Protein AF-A0A9N9JEE9-F1 (afdb_monomer_lite)

Organism: NCBI:txid1348616

Foldseek 3Di:
DVVVVVVVVVVVVVVVVVVVVDDDDPPQPDPVNVVVVVVVVVVVVVVVVVVVVVVVVVVVVVVVVVVVVVVVVCCVPPVVVVCCVVVVPDPDDDDDCWDDDPVDIGRDRVVVVVVVVVVVVVVVVVPDDPPVPPPD

Sequence (136 aa):
TSLHKGIKVLNKVILLLTKLDAPWNEVDMQTSNMQSTILKVKAARKTIQKARKLENLAAKRDQINKHIERRYTNFKKNMKSIVNSITKRVKTRVSFDNIITPTEVITDKDKIKRETRDYFKRWTQRNLMNYERWNE

Secondary structure (DSSP, 8-state):
-HHHHHHHHHHHHHHHHHTTT----TTTTSGGGHHHHHHHHHHHHHHHHHHHHHHHHHHHHHHHHHHHHHHHHHHHH-HHHHHHHHTT--------S-EE-SS-EE--HHHHHHHHHHHHHHHHHTS---GGGG--

Radius of gyration: 37.45 Å; chains: 1; bounding box: 57×56×99 Å

Structure (mmCIF, N/CA/C/O backbone):
data_AF-A0A9N9JEE9-F1
#
_entry.id   AF-A0A9N9JEE9-F1
#
loop_
_atom_site.group_PDB
_atom_site.id
_atom_site.type_symbol
_atom_site.label_atom_id
_atom_site.label_alt_id
_atom_site.label_comp_id
_atom_site.label_asym_id
_atom_site.label_entity_id
_atom_site.label_seq_id
_atom_site.pdbx_PDB_ins_code
_atom_site.Cartn_x
_atom_site.Cartn_y
_atom_site.Cartn_z
_atom_site.occupancy
_atom_site.B_iso_or_equiv
_atom_site.auth_seq_id
_atom_site.auth_comp_id
_atom_site.auth_asym_id
_atom_site.auth_atom_id
_atom_site.pdbx_PDB_model_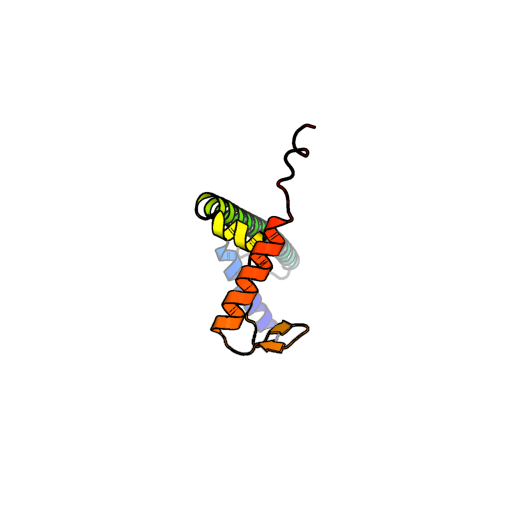num
ATOM 1 N N . THR A 1 1 ? 26.841 -27.773 -36.732 1.00 52.19 1 THR A N 1
ATOM 2 C CA . THR A 1 1 ? 25.572 -27.748 -35.954 1.00 52.19 1 THR A CA 1
ATOM 3 C C . THR A 1 1 ? 25.347 -26.474 -35.134 1.00 52.19 1 THR A C 1
ATOM 5 O O . THR A 1 1 ? 24.192 -26.093 -34.978 1.00 52.19 1 THR A O 1
ATOM 8 N N . SER A 1 2 ? 26.382 -25.770 -34.649 1.00 53.22 2 SER A N 1
ATOM 9 C CA . SER A 1 2 ? 26.217 -24.513 -33.878 1.00 53.22 2 SER A CA 1
ATOM 10 C C . SER A 1 2 ? 25.849 -23.285 -34.740 1.00 53.22 2 SER A C 1
ATOM 12 O O . SER A 1 2 ? 24.960 -22.509 -34.394 1.00 53.22 2 SER A O 1
ATOM 14 N N . LEU A 1 3 ? 26.443 -23.171 -35.933 1.00 46.44 3 LEU A N 1
ATOM 15 C CA . LEU A 1 3 ? 26.264 -22.030 -36.847 1.00 46.44 3 LEU A CA 1
ATOM 16 C C . LEU A 1 3 ? 24.825 -21.912 -37.387 1.00 46.44 3 LEU A C 1
ATOM 18 O O . LEU A 1 3 ? 24.238 -20.835 -37.399 1.00 46.44 3 LEU A O 1
ATOM 22 N N . HIS A 1 4 ? 24.209 -23.050 -37.718 1.00 50.88 4 HIS A N 1
ATOM 23 C CA . HIS A 1 4 ? 22.822 -23.120 -38.186 1.00 50.88 4 HIS A CA 1
ATOM 24 C C . HIS A 1 4 ? 21.812 -22.708 -37.099 1.00 50.88 4 HIS A C 1
ATOM 26 O O . HIS A 1 4 ? 20.806 -22.063 -37.389 1.00 50.88 4 HIS A O 1
ATOM 32 N N . LYS A 1 5 ? 22.099 -23.015 -35.824 1.00 58.19 5 LYS A N 1
ATOM 33 C CA . LYS A 1 5 ? 21.292 -22.537 -34.689 1.00 58.19 5 LYS A CA 1
ATOM 34 C C . LYS A 1 5 ? 21.436 -21.023 -34.509 1.00 58.19 5 LYS A C 1
ATOM 36 O O . LYS A 1 5 ? 20.430 -20.352 -34.302 1.00 58.19 5 LYS A O 1
ATOM 41 N N . GLY A 1 6 ? 22.652 -20.489 -34.657 1.00 54.34 6 GLY A N 1
ATOM 42 C CA . GLY A 1 6 ? 22.921 -19.047 -34.611 1.00 54.34 6 GLY A CA 1
ATOM 43 C C . GLY A 1 6 ? 22.161 -18.264 -35.685 1.00 54.34 6 GLY A C 1
ATOM 44 O O . GLY A 1 6 ? 21.485 -17.289 -35.365 1.00 54.34 6 GLY A O 1
ATOM 45 N N . ILE A 1 7 ? 22.179 -18.752 -36.929 1.00 62.59 7 ILE A N 1
ATOM 46 C CA . ILE A 1 7 ? 21.432 -18.165 -38.055 1.00 62.59 7 ILE A CA 1
ATOM 47 C C . ILE A 1 7 ? 19.923 -18.175 -37.777 1.00 62.59 7 ILE A C 1
ATOM 49 O O . ILE A 1 7 ? 19.240 -17.176 -37.988 1.00 62.59 7 ILE A O 1
ATOM 53 N N . LYS A 1 8 ? 19.388 -19.268 -37.221 1.00 63.56 8 LYS A N 1
ATOM 54 C CA . LYS A 1 8 ? 17.954 -19.384 -36.911 1.00 63.56 8 LYS A CA 1
ATOM 55 C C . LYS A 1 8 ? 17.506 -18.404 -35.820 1.00 63.56 8 LYS A C 1
ATOM 57 O O . LYS A 1 8 ? 16.410 -17.851 -35.899 1.00 63.56 8 LYS A O 1
ATOM 62 N N . VAL A 1 9 ? 18.352 -18.169 -34.814 1.00 68.62 9 VAL A N 1
ATOM 63 C CA . VAL A 1 9 ? 18.099 -17.181 -33.753 1.00 68.62 9 VAL A CA 1
ATOM 64 C C . VAL A 1 9 ? 18.182 -15.758 -34.306 1.00 68.62 9 VAL A C 1
ATOM 66 O O . VAL A 1 9 ? 17.293 -14.959 -34.022 1.00 68.62 9 VAL A O 1
ATOM 69 N N . LEU A 1 10 ? 19.180 -15.460 -35.143 1.00 62.03 10 LEU A N 1
ATOM 70 C CA . LEU A 1 10 ? 19.309 -14.169 -35.827 1.00 62.03 10 LEU A CA 1
ATOM 71 C C . LEU A 1 10 ? 18.096 -13.870 -36.709 1.00 62.03 10 LEU A C 1
ATOM 73 O O . LEU A 1 10 ? 17.505 -12.804 -36.571 1.00 62.03 10 LEU A O 1
ATOM 77 N N . ASN A 1 11 ? 17.641 -14.835 -37.509 1.00 62.00 11 ASN A N 1
ATOM 78 C CA . ASN A 1 11 ? 16.452 -14.677 -38.348 1.00 62.00 11 ASN A CA 1
ATOM 79 C C . ASN A 1 11 ? 15.189 -14.428 -37.514 1.00 62.00 11 ASN A C 1
ATOM 81 O O . ASN A 1 11 ? 14.350 -13.615 -37.888 1.00 62.00 11 ASN A O 1
ATOM 85 N N . LYS A 1 12 ? 15.067 -15.064 -36.341 1.00 68.69 12 LYS A N 1
ATOM 86 C CA . LYS A 1 12 ? 13.942 -14.827 -35.425 1.00 68.69 12 LYS A CA 1
ATOM 87 C C . LYS A 1 12 ? 13.993 -13.432 -34.797 1.00 68.69 12 LYS A C 1
ATOM 89 O O . LYS A 1 12 ? 12.953 -12.805 -34.629 1.00 68.69 12 LYS A O 1
ATOM 94 N N . VAL A 1 13 ? 15.187 -12.936 -34.471 1.00 67.62 13 VAL A N 1
ATOM 95 C CA . VAL A 1 13 ? 15.387 -11.568 -33.971 1.00 67.62 13 VAL A CA 1
ATOM 96 C C . VAL A 1 13 ? 15.088 -10.543 -35.068 1.00 67.62 13 VAL A C 1
ATOM 98 O O . VAL A 1 13 ? 14.387 -9.576 -34.802 1.00 67.62 13 VAL A O 1
ATOM 101 N N . ILE A 1 14 ? 15.522 -10.783 -36.305 1.00 66.06 14 ILE A N 1
ATOM 102 C CA . ILE A 1 14 ? 15.248 -9.913 -37.459 1.00 66.06 14 ILE A CA 1
ATOM 103 C C . ILE A 1 14 ? 13.751 -9.881 -37.785 1.00 66.06 14 ILE A C 1
ATOM 105 O O . ILE A 1 14 ? 13.197 -8.806 -37.989 1.00 66.06 14 ILE A O 1
ATOM 109 N N . LEU A 1 15 ? 13.055 -11.019 -37.724 1.00 64.88 15 LEU A N 1
ATOM 110 C CA . LEU A 1 15 ? 11.596 -11.082 -37.888 1.00 64.88 15 LEU A CA 1
ATOM 111 C C . LEU A 1 15 ? 10.845 -10.288 -36.799 1.00 64.88 15 LEU A C 1
ATOM 113 O O . LEU A 1 15 ? 9.774 -9.737 -37.034 1.00 64.88 15 LEU A O 1
ATOM 117 N N . LEU A 1 16 ? 11.390 -10.230 -35.582 1.00 62.09 16 LEU A N 1
ATOM 118 C CA . LEU A 1 16 ? 10.819 -9.430 -34.495 1.00 62.09 16 LEU A CA 1
ATOM 119 C C . LEU A 1 16 ? 11.132 -7.934 -34.647 1.00 62.09 16 LEU A C 1
ATOM 121 O O . LEU A 1 16 ? 10.319 -7.109 -34.245 1.00 62.09 16 LEU A O 1
ATOM 125 N N . LEU A 1 17 ? 12.281 -7.588 -35.231 1.00 56.81 17 LEU A N 1
ATOM 126 C CA . LEU A 1 17 ? 12.705 -6.207 -35.484 1.00 56.81 17 LEU A CA 1
ATOM 127 C C . LEU A 1 17 ? 12.070 -5.594 -36.743 1.00 56.81 17 LEU A C 1
ATOM 129 O O . LEU A 1 17 ? 11.905 -4.381 -36.800 1.00 56.81 17 LEU A O 1
ATOM 133 N N . THR A 1 18 ? 11.687 -6.407 -37.728 1.00 54.75 18 THR A N 1
ATOM 134 C CA . THR A 1 18 ? 10.940 -5.977 -38.928 1.00 54.75 18 THR A CA 1
ATOM 135 C C . THR A 1 18 ? 9.482 -5.650 -38.611 1.00 54.75 18 THR A C 1
ATOM 137 O O . THR A 1 18 ? 8.923 -4.735 -39.197 1.00 54.75 18 THR A O 1
ATOM 140 N N . LYS A 1 19 ? 8.889 -6.296 -37.598 1.00 58.88 19 LYS A N 1
ATOM 141 C CA . LYS A 1 19 ? 7.576 -5.914 -37.036 1.00 58.88 19 LYS A CA 1
ATOM 142 C C . LYS A 1 19 ? 7.580 -4.579 -36.274 1.00 58.88 19 LYS A C 1
ATOM 144 O O . LYS A 1 19 ? 6.531 -4.151 -35.809 1.00 58.88 19 LYS A O 1
ATOM 149 N N . LEU A 1 20 ? 8.749 -3.963 -36.092 1.00 54.88 20 LEU A N 1
ATOM 150 C CA . LEU A 1 20 ? 8.957 -2.724 -35.338 1.00 54.88 20 LEU A CA 1
ATOM 151 C C . LEU A 1 20 ? 9.113 -1.483 -36.246 1.00 54.88 20 LEU A C 1
ATOM 153 O O . LEU A 1 20 ? 9.619 -0.473 -35.768 1.00 54.88 20 LEU A O 1
ATOM 157 N N . ASP A 1 21 ? 8.704 -1.545 -37.523 1.00 51.00 21 ASP A N 1
ATOM 158 C CA . ASP A 1 21 ? 8.822 -0.445 -38.511 1.00 51.00 21 ASP A CA 1
ATOM 159 C C . ASP A 1 21 ? 10.234 0.166 -38.599 1.00 51.00 21 ASP A C 1
ATOM 161 O O . ASP A 1 21 ? 10.442 1.344 -38.887 1.00 51.00 21 ASP A O 1
ATOM 165 N N . ALA A 1 22 ? 11.255 -0.653 -38.345 1.00 53.53 22 ALA A N 1
ATOM 166 C CA . ALA A 1 22 ? 12.638 -0.248 -38.521 1.00 53.53 22 ALA A CA 1
ATOM 167 C C . ALA A 1 22 ? 13.082 -0.571 -39.964 1.00 53.53 22 ALA A C 1
ATOM 169 O O . ALA A 1 22 ? 12.927 -1.719 -40.393 1.00 53.53 22 ALA A O 1
ATOM 170 N N . PRO A 1 23 ? 13.644 0.395 -40.717 1.00 50.44 23 PRO A N 1
ATOM 171 C CA . PRO A 1 23 ? 14.047 0.194 -42.105 1.00 50.44 23 PRO A CA 1
ATOM 172 C C . PRO A 1 23 ? 15.328 -0.648 -42.159 1.00 50.44 23 PRO A C 1
ATOM 174 O O . PRO A 1 23 ? 16.443 -0.133 -42.067 1.00 50.44 23 PRO A O 1
ATOM 177 N N . TRP A 1 24 ? 15.174 -1.966 -42.269 1.00 55.16 24 TRP A N 1
ATOM 178 C CA . TRP A 1 24 ? 16.284 -2.889 -42.495 1.00 55.16 24 TRP A CA 1
ATOM 179 C C . TRP A 1 24 ? 16.318 -3.255 -43.980 1.00 55.16 24 TRP A C 1
ATOM 181 O O . TRP A 1 24 ? 15.541 -4.091 -44.429 1.00 55.16 24 TRP A O 1
ATOM 191 N N . ASN A 1 25 ? 17.210 -2.625 -44.747 1.00 54.59 25 ASN A N 1
ATOM 192 C CA . ASN A 1 25 ? 17.465 -3.035 -46.129 1.00 54.59 25 ASN A CA 1
ATOM 193 C C . ASN A 1 25 ? 18.135 -4.422 -46.133 1.00 54.59 25 ASN A C 1
ATOM 195 O O . ASN A 1 25 ? 19.065 -4.658 -45.361 1.00 54.59 25 ASN A O 1
ATOM 199 N N . GLU A 1 26 ? 17.700 -5.318 -47.024 1.00 53.34 26 GLU A N 1
ATOM 200 C CA . GLU A 1 26 ? 18.121 -6.734 -47.128 1.00 53.34 26 GLU A CA 1
ATOM 201 C C . GLU A 1 26 ? 19.630 -6.962 -47.395 1.00 53.34 26 GLU A C 1
ATOM 203 O O . GLU A 1 26 ? 20.095 -8.098 -47.439 1.00 53.34 26 GLU A O 1
ATOM 208 N N . VAL A 1 27 ? 20.429 -5.899 -47.528 1.00 50.41 27 VAL A N 1
ATOM 209 C CA . VAL A 1 27 ? 21.834 -5.936 -47.977 1.00 50.41 27 VAL A CA 1
ATOM 210 C C . VAL A 1 27 ? 22.847 -6.168 -46.834 1.00 50.41 27 VAL A C 1
ATOM 212 O O . VAL A 1 27 ? 24.005 -6.494 -47.081 1.00 50.41 27 VAL A O 1
ATOM 215 N N . ASP A 1 28 ? 22.448 -6.070 -45.563 1.00 53.50 28 ASP A N 1
ATOM 216 C CA . ASP A 1 28 ? 23.397 -6.023 -44.428 1.00 53.50 28 ASP A CA 1
ATOM 217 C C . ASP A 1 28 ? 23.893 -7.395 -43.901 1.00 53.50 28 ASP A C 1
ATOM 219 O O . ASP A 1 28 ? 24.624 -7.455 -42.911 1.00 53.50 28 ASP A O 1
ATOM 223 N N . MET A 1 29 ? 23.547 -8.513 -44.557 1.00 52.22 29 MET A N 1
ATOM 224 C CA . MET A 1 29 ? 23.956 -9.870 -44.140 1.00 52.22 29 MET A CA 1
ATOM 225 C C . MET A 1 29 ? 25.283 -10.377 -44.738 1.00 52.22 29 MET A C 1
ATOM 227 O O . MET A 1 29 ? 25.651 -11.531 -44.508 1.00 52.22 29 MET A O 1
ATOM 231 N N . GLN A 1 30 ? 26.032 -9.557 -45.480 1.00 56.91 30 GLN A N 1
ATOM 232 C CA . GLN A 1 30 ? 27.399 -9.921 -45.874 1.00 56.91 30 GLN A CA 1
ATOM 233 C C . GLN A 1 30 ? 28.364 -9.781 -44.682 1.00 56.91 30 GLN A C 1
ATOM 235 O O . GLN A 1 30 ? 28.259 -8.853 -43.879 1.00 56.91 30 GLN A O 1
ATOM 240 N N . THR A 1 31 ? 29.330 -10.696 -44.555 1.00 55.53 31 THR A N 1
ATOM 241 C CA . THR A 1 31 ? 30.310 -10.758 -43.448 1.00 55.53 31 THR A CA 1
ATOM 242 C C . THR A 1 31 ? 31.101 -9.460 -43.247 1.00 55.53 31 THR A C 1
ATOM 244 O O . THR A 1 31 ? 31.506 -9.173 -42.121 1.00 55.53 31 THR A O 1
ATOM 247 N N . SER A 1 32 ? 31.258 -8.641 -44.293 1.00 57.09 32 SER A N 1
ATOM 248 C CA . SER A 1 32 ? 31.882 -7.310 -44.245 1.00 57.09 32 SER A CA 1
ATOM 249 C C . SER A 1 32 ? 31.083 -6.274 -43.435 1.00 57.09 32 SER A C 1
ATOM 251 O O . SER A 1 32 ? 31.682 -5.395 -42.821 1.00 57.09 32 SER A O 1
ATOM 253 N N . ASN A 1 33 ? 29.754 -6.415 -43.339 1.00 62.06 33 ASN A N 1
ATOM 254 C CA . ASN A 1 33 ? 28.849 -5.490 -42.635 1.00 62.06 33 ASN A CA 1
ATOM 255 C C . ASN A 1 33 ? 28.335 -6.040 -41.290 1.00 62.06 33 ASN A C 1
ATOM 257 O O . ASN A 1 33 ? 27.466 -5.459 -40.632 1.00 62.06 33 ASN A O 1
ATOM 261 N N . MET A 1 34 ? 28.889 -7.156 -40.816 1.00 67.31 34 MET A N 1
ATOM 262 C CA . MET A 1 34 ? 28.418 -7.806 -39.592 1.00 67.31 34 MET A CA 1
ATOM 263 C C . MET A 1 34 ? 28.680 -6.954 -38.337 1.00 67.31 34 MET A C 1
ATOM 265 O O . MET A 1 34 ? 27.848 -6.907 -37.429 1.00 67.31 34 MET A O 1
ATOM 269 N N . GLN A 1 35 ? 29.798 -6.220 -38.289 1.00 72.56 35 GLN A N 1
ATOM 270 C CA . GLN A 1 35 ? 30.107 -5.323 -37.168 1.00 72.56 35 GLN A CA 1
ATOM 271 C C . GLN A 1 35 ? 29.147 -4.128 -37.091 1.00 72.56 35 GLN A C 1
ATOM 273 O O . GLN A 1 35 ? 28.669 -3.800 -36.001 1.00 72.56 35 GLN A O 1
ATOM 278 N N . SER A 1 36 ? 28.811 -3.509 -38.227 1.00 73.25 36 SER A N 1
ATOM 279 C CA . SER A 1 36 ? 27.864 -2.387 -38.271 1.00 73.25 36 SER A CA 1
ATOM 280 C C . SER A 1 36 ? 26.461 -2.844 -37.857 1.00 73.25 36 SER A C 1
ATOM 282 O O . SER A 1 36 ? 25.807 -2.187 -37.045 1.00 73.25 36 SER A O 1
ATOM 284 N N . THR A 1 37 ? 26.047 -4.033 -38.297 1.00 70.88 37 THR A N 1
ATOM 285 C CA . THR A 1 37 ? 24.785 -4.663 -37.893 1.00 70.88 37 THR A CA 1
ATOM 286 C C . THR A 1 37 ? 24.736 -4.931 -36.386 1.00 70.88 37 THR A C 1
ATOM 288 O O . THR A 1 37 ? 23.750 -4.595 -35.727 1.00 70.88 37 THR A O 1
ATOM 291 N N . ILE A 1 38 ? 25.818 -5.446 -35.788 1.00 76.69 38 ILE A N 1
ATOM 292 C CA . ILE A 1 38 ? 25.912 -5.643 -34.329 1.00 76.69 38 ILE A CA 1
ATOM 293 C C . ILE A 1 38 ? 25.754 -4.313 -33.578 1.00 76.69 38 ILE A C 1
ATOM 295 O O . ILE A 1 38 ? 25.072 -4.264 -32.549 1.00 76.69 38 ILE A O 1
ATOM 299 N N . LEU A 1 39 ? 26.359 -3.228 -34.071 1.00 77.31 39 LEU A N 1
ATOM 300 C CA . LEU A 1 39 ? 26.231 -1.902 -33.462 1.00 77.31 39 LEU A CA 1
ATOM 301 C C . LEU A 1 39 ? 24.799 -1.362 -33.565 1.00 77.31 39 LEU A C 1
ATOM 303 O O . LEU A 1 39 ? 24.259 -0.906 -32.553 1.00 77.31 39 LEU A O 1
ATOM 307 N N . LYS A 1 40 ? 24.151 -1.495 -34.730 1.00 74.75 40 LYS A N 1
ATOM 308 C CA . LYS A 1 40 ? 22.744 -1.110 -34.933 1.00 74.75 40 LYS A CA 1
ATOM 309 C C . LYS A 1 40 ? 21.808 -1.880 -33.995 1.00 74.75 40 LYS A C 1
ATOM 311 O O . LYS A 1 40 ? 20.973 -1.276 -33.324 1.00 74.75 40 LYS A O 1
ATOM 316 N N . VAL A 1 41 ? 21.996 -3.193 -33.851 1.00 77.00 41 VAL A N 1
ATOM 317 C CA . VAL A 1 41 ? 21.197 -4.028 -32.933 1.00 77.00 41 VAL A CA 1
ATOM 318 C C . VAL A 1 41 ? 21.428 -3.637 -31.469 1.00 77.00 41 VAL A C 1
ATOM 320 O O . VAL A 1 41 ? 20.476 -3.554 -30.689 1.00 77.00 41 VAL A O 1
ATOM 323 N N . LYS A 1 42 ? 22.674 -3.342 -31.071 1.00 78.50 42 LYS A N 1
ATOM 324 C CA . LYS A 1 42 ? 22.977 -2.836 -29.720 1.00 78.50 42 LYS A CA 1
ATOM 325 C C . LYS A 1 42 ? 22.302 -1.489 -29.456 1.00 78.50 42 LYS A C 1
ATOM 327 O O . LYS A 1 42 ? 21.784 -1.289 -28.356 1.00 78.50 42 LYS A O 1
ATOM 332 N N . ALA A 1 43 ? 22.288 -0.588 -30.437 1.00 75.12 43 ALA A N 1
ATOM 333 C CA . ALA A 1 43 ? 21.607 0.699 -30.336 1.00 75.12 43 ALA A CA 1
ATOM 334 C C . ALA A 1 43 ? 20.087 0.515 -30.198 1.00 75.12 43 ALA A C 1
ATOM 336 O O . ALA A 1 43 ? 19.502 1.015 -29.238 1.00 75.12 43 ALA A O 1
ATOM 337 N N . ALA A 1 44 ? 19.469 -0.299 -31.060 1.00 74.38 44 ALA A N 1
ATOM 338 C CA . ALA A 1 44 ? 18.042 -0.616 -30.993 1.00 74.38 44 ALA A CA 1
ATOM 339 C C . ALA A 1 44 ? 17.651 -1.228 -29.637 1.00 74.38 44 ALA A C 1
ATOM 341 O O . ALA A 1 44 ? 16.683 -0.800 -29.007 1.00 74.38 44 ALA A O 1
ATOM 342 N N . ARG A 1 45 ? 18.455 -2.167 -29.117 1.00 81.69 45 ARG A N 1
ATOM 343 C CA . ARG A 1 45 ? 18.250 -2.746 -27.781 1.00 81.69 45 ARG A CA 1
ATOM 344 C C . ARG A 1 45 ? 18.254 -1.678 -26.687 1.00 81.69 45 ARG A C 1
ATOM 346 O O . ARG A 1 45 ? 17.385 -1.714 -25.816 1.00 81.69 45 ARG A O 1
ATOM 353 N N . LYS A 1 46 ? 19.216 -0.749 -26.707 1.00 78.44 46 LYS A N 1
ATOM 354 C CA . LYS A 1 46 ? 19.292 0.344 -25.720 1.00 78.44 46 LYS A CA 1
ATOM 355 C C . LYS A 1 46 ? 18.056 1.241 -25.792 1.00 78.44 46 LYS A C 1
ATOM 357 O O . LYS A 1 46 ? 17.492 1.571 -24.750 1.00 78.44 46 LYS A O 1
ATOM 362 N N . THR A 1 47 ? 17.604 1.581 -26.997 1.00 79.31 47 THR A N 1
ATOM 363 C CA . THR A 1 47 ? 16.392 2.384 -27.213 1.00 79.31 47 THR A CA 1
ATOM 364 C C . THR A 1 47 ? 15.154 1.692 -26.646 1.00 79.31 47 THR A C 1
ATOM 366 O O . THR A 1 47 ? 14.436 2.292 -25.848 1.00 79.31 47 THR A O 1
ATOM 369 N N . ILE A 1 48 ? 14.955 0.405 -26.952 1.00 80.75 48 ILE A N 1
ATOM 370 C CA . ILE A 1 48 ? 13.829 -0.388 -26.430 1.00 80.75 48 ILE A CA 1
ATOM 371 C C . ILE A 1 48 ? 13.871 -0.468 -24.899 1.00 80.75 48 ILE A C 1
ATOM 373 O O . ILE A 1 48 ? 12.850 -0.315 -24.231 1.00 80.75 48 ILE A O 1
ATOM 377 N N . GLN A 1 49 ? 15.052 -0.683 -24.315 1.00 80.12 49 GLN A N 1
ATOM 378 C CA . GLN A 1 49 ? 15.207 -0.715 -22.858 1.00 80.12 49 GLN A CA 1
ATOM 379 C C . GLN A 1 49 ? 14.854 0.630 -22.212 1.00 80.12 49 GLN A C 1
ATOM 381 O O . GLN A 1 49 ? 14.200 0.652 -21.168 1.00 80.12 49 GLN A O 1
ATOM 386 N N . LYS A 1 50 ? 15.251 1.747 -22.833 1.00 82.44 50 LYS A N 1
ATOM 387 C CA . LYS A 1 50 ? 14.903 3.093 -22.363 1.00 82.44 50 LYS A CA 1
ATOM 388 C C . LYS A 1 50 ? 13.394 3.332 -22.440 1.00 82.44 50 LYS A C 1
ATOM 390 O O . LYS A 1 50 ? 12.824 3.782 -21.450 1.00 82.44 50 LYS A O 1
ATOM 395 N N . ALA A 1 51 ? 12.755 2.975 -23.555 1.00 82.12 51 ALA A N 1
ATOM 396 C CA . ALA A 1 51 ? 11.306 3.085 -23.729 1.00 82.12 51 ALA A CA 1
ATOM 397 C C . ALA A 1 51 ? 10.545 2.282 -22.659 1.00 82.12 51 ALA A C 1
ATOM 399 O O . ALA A 1 51 ? 9.754 2.852 -21.912 1.00 82.12 51 ALA A O 1
ATOM 400 N N . ARG A 1 52 ? 10.899 1.004 -22.460 1.00 82.31 52 ARG A N 1
ATOM 401 C CA . ARG A 1 52 ? 10.300 0.161 -21.408 1.00 82.31 52 ARG A CA 1
ATOM 402 C C . ARG A 1 52 ? 10.487 0.721 -20.004 1.00 82.31 52 ARG A C 1
ATOM 404 O O . ARG A 1 52 ? 9.616 0.574 -19.151 1.00 82.31 52 ARG A O 1
ATOM 411 N N . LYS A 1 53 ? 11.634 1.344 -19.720 1.00 88.81 53 LYS A N 1
ATOM 412 C CA . LYS A 1 53 ? 11.8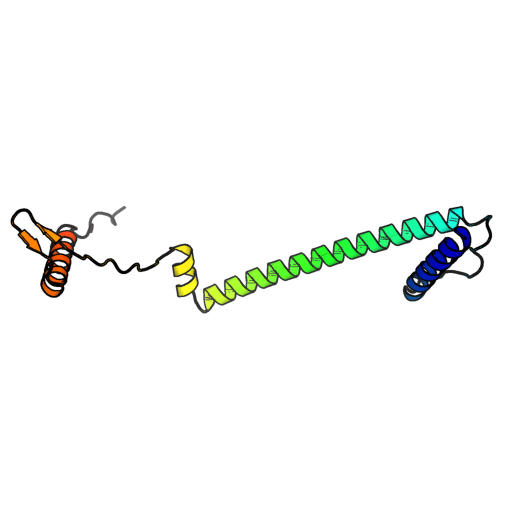63 1.984 -18.418 1.00 88.81 53 LYS A CA 1
ATOM 413 C C . LYS A 1 53 ? 10.886 3.142 -18.199 1.00 88.81 53 LYS A C 1
ATOM 415 O O . LYS A 1 53 ? 10.370 3.270 -17.093 1.00 88.81 53 LYS A O 1
ATOM 420 N N . LEU A 1 54 ? 10.629 3.951 -19.227 1.00 90.31 54 LEU A N 1
ATOM 421 C CA . LEU A 1 54 ? 9.670 5.057 -19.160 1.00 90.31 54 LEU A CA 1
ATOM 422 C C . LEU A 1 54 ? 8.234 4.549 -18.988 1.00 90.31 54 LEU A C 1
ATOM 424 O O . LEU A 1 54 ? 7.538 5.032 -18.100 1.00 90.31 54 LEU A O 1
ATOM 428 N N . GLU A 1 55 ? 7.829 3.526 -19.743 1.00 89.88 55 GLU A N 1
ATOM 429 C CA . GLU A 1 55 ? 6.514 2.883 -19.594 1.00 89.88 55 GLU A CA 1
ATOM 430 C C . GLU A 1 55 ? 6.307 2.332 -18.181 1.00 89.88 55 GLU A C 1
ATOM 432 O O . GLU A 1 55 ? 5.294 2.599 -17.539 1.00 89.88 55 GLU A O 1
ATOM 437 N N . ASN A 1 56 ? 7.303 1.623 -17.644 1.00 93.12 56 ASN A N 1
ATOM 438 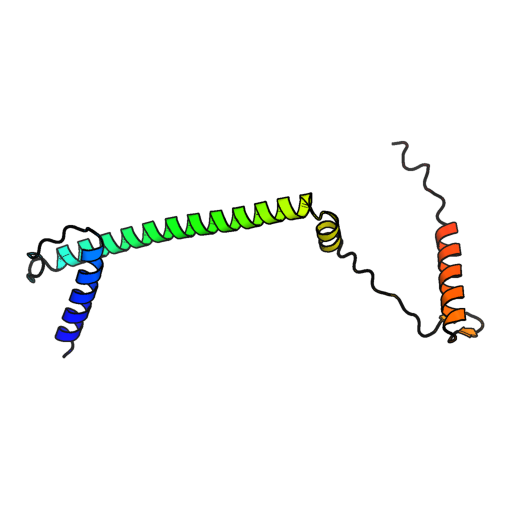C CA . ASN A 1 56 ? 7.233 1.086 -16.287 1.00 93.12 56 ASN A CA 1
ATOM 439 C C . ASN A 1 56 ? 7.137 2.190 -15.225 1.00 93.12 56 ASN A C 1
ATOM 441 O O . ASN A 1 56 ? 6.472 2.008 -14.206 1.00 93.12 56 ASN A O 1
ATOM 445 N N . LEU A 1 57 ? 7.815 3.323 -15.428 1.00 94.19 57 LEU A N 1
ATOM 446 C CA . LEU A 1 57 ? 7.708 4.473 -14.530 1.00 94.19 57 LEU A CA 1
ATOM 447 C C . LEU A 1 57 ? 6.313 5.106 -14.596 1.00 94.19 57 LEU A C 1
ATOM 449 O O . LEU A 1 57 ? 5.750 5.413 -13.546 1.00 94.19 57 LEU A O 1
ATOM 453 N N . ALA A 1 58 ? 5.742 5.245 -15.795 1.00 93.88 58 ALA A N 1
ATOM 454 C CA . ALA A 1 58 ? 4.379 5.734 -15.983 1.00 93.88 58 ALA A CA 1
ATOM 455 C C . ALA A 1 58 ? 3.355 4.806 -15.308 1.00 93.88 58 ALA A C 1
ATOM 457 O O . ALA A 1 58 ? 2.580 5.257 -14.469 1.00 93.88 58 ALA A O 1
ATOM 458 N N . ALA A 1 59 ? 3.444 3.495 -15.546 1.00 94.19 59 ALA A N 1
ATOM 459 C CA . ALA A 1 59 ? 2.560 2.508 -14.926 1.00 94.19 59 ALA A CA 1
ATOM 460 C C . ALA A 1 59 ? 2.637 2.527 -13.388 1.00 94.19 59 ALA A C 1
ATOM 462 O O . ALA A 1 59 ? 1.617 2.438 -12.703 1.00 94.19 59 ALA A O 1
ATOM 463 N N . LYS A 1 60 ? 3.842 2.688 -12.821 1.00 95.06 60 LYS A N 1
ATOM 464 C CA . LYS A 1 60 ? 4.019 2.857 -11.369 1.00 95.06 60 LYS A CA 1
ATOM 465 C C . LYS A 1 60 ? 3.353 4.132 -10.856 1.00 95.06 60 LYS A C 1
ATOM 467 O O . LYS A 1 60 ? 2.705 4.094 -9.812 1.00 95.06 60 LYS A O 1
ATOM 472 N N . ARG A 1 61 ? 3.495 5.249 -11.573 1.00 95.31 61 ARG A N 1
ATOM 473 C CA . ARG A 1 61 ? 2.847 6.519 -11.218 1.00 95.31 61 ARG A CA 1
ATOM 474 C C . ARG A 1 61 ? 1.324 6.376 -11.211 1.00 95.31 61 ARG A C 1
ATOM 476 O O . ARG A 1 61 ? 0.686 6.807 -10.254 1.00 95.31 61 ARG A O 1
ATOM 483 N N . ASP A 1 62 ? 0.761 5.704 -12.208 1.00 95.81 62 ASP A N 1
ATOM 484 C CA . ASP A 1 62 ? -0.683 5.468 -12.293 1.00 95.81 62 ASP A CA 1
ATOM 485 C C . ASP A 1 62 ? -1.191 4.574 -11.164 1.00 95.81 62 ASP A C 1
ATOM 487 O O . ASP A 1 62 ? -2.236 4.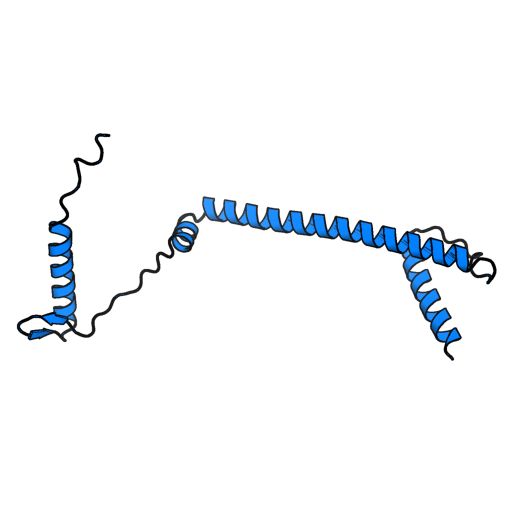850 -10.571 1.00 95.81 62 ASP A O 1
ATOM 491 N N . GLN A 1 63 ? -0.434 3.535 -10.797 1.00 96.06 63 GLN A N 1
ATOM 492 C CA . GLN A 1 63 ? -0.761 2.714 -9.631 1.00 96.06 63 GLN A CA 1
ATOM 493 C C . GLN A 1 63 ? -0.780 3.541 -8.344 1.00 96.06 63 GLN A C 1
ATOM 495 O O . GLN A 1 63 ? -1.739 3.447 -7.576 1.00 96.06 63 GLN A O 1
ATOM 500 N N . ILE A 1 64 ? 0.242 4.373 -8.118 1.00 93.50 64 ILE A N 1
ATOM 501 C CA . ILE A 1 64 ? 0.309 5.259 -6.949 1.00 93.50 64 ILE A CA 1
ATOM 502 C C . ILE A 1 64 ? -0.913 6.183 -6.917 1.00 93.50 64 ILE A C 1
ATOM 504 O O . ILE A 1 64 ? -1.612 6.230 -5.903 1.00 93.50 64 ILE A O 1
ATOM 508 N N . ASN A 1 65 ? -1.228 6.843 -8.032 1.00 95.38 65 ASN A N 1
ATOM 509 C CA . ASN A 1 65 ? -2.386 7.730 -8.132 1.00 95.38 65 ASN A CA 1
ATOM 510 C C . ASN A 1 65 ? -3.696 6.987 -7.845 1.00 95.38 65 ASN A C 1
ATOM 512 O O . ASN A 1 65 ? -4.514 7.452 -7.057 1.00 95.38 65 ASN A O 1
ATOM 516 N N . LYS A 1 66 ? -3.871 5.778 -8.389 1.00 95.81 66 LYS A N 1
ATOM 517 C CA . LYS A 1 66 ? -5.048 4.940 -8.123 1.00 95.81 66 LYS A CA 1
ATOM 518 C C . LYS A 1 66 ? -5.189 4.589 -6.639 1.00 95.81 66 LYS A C 1
ATOM 520 O O . LYS A 1 66 ? -6.302 4.573 -6.110 1.00 95.81 66 LYS A O 1
ATOM 525 N N . HIS A 1 67 ? -4.083 4.306 -5.949 1.00 92.12 67 HIS A N 1
ATOM 526 C CA . HIS A 1 67 ? -4.097 4.058 -4.506 1.00 92.12 67 HIS A CA 1
ATOM 527 C C . HIS A 1 67 ? -4.457 5.311 -3.702 1.00 92.12 67 HIS A C 1
ATOM 529 O O . HIS A 1 67 ? -5.232 5.213 -2.746 1.00 92.12 67 HIS A O 1
ATOM 535 N N . ILE A 1 68 ? -3.938 6.474 -4.102 1.00 89.88 68 ILE A N 1
ATOM 536 C CA . ILE A 1 68 ? -4.255 7.76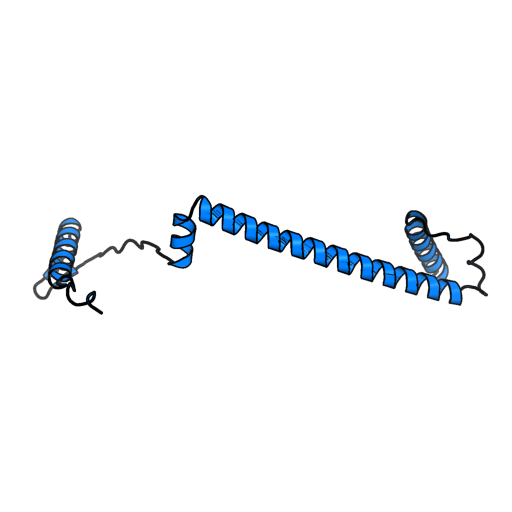8 -3.492 1.00 89.88 68 ILE A CA 1
ATOM 537 C C . ILE A 1 68 ? -5.749 8.077 -3.650 1.00 89.88 68 ILE A C 1
ATOM 539 O O . ILE A 1 68 ? -6.434 8.281 -2.648 1.00 89.88 68 ILE A O 1
ATOM 543 N N . GLU A 1 69 ? -6.285 7.997 -4.867 1.00 92.44 69 GLU A N 1
ATOM 544 C CA . GLU A 1 69 ? -7.705 8.238 -5.153 1.00 92.44 69 GLU A CA 1
ATOM 545 C C . GLU A 1 69 ? -8.626 7.292 -4.381 1.00 92.44 69 GLU A C 1
ATOM 547 O O . GLU A 1 69 ? -9.626 7.702 -3.781 1.00 92.44 69 GLU A O 1
ATOM 552 N N . ARG A 1 70 ? -8.259 6.006 -4.311 1.00 87.00 70 ARG A N 1
ATOM 553 C CA . ARG A 1 70 ? -8.992 5.027 -3.502 1.00 87.00 70 ARG A CA 1
ATOM 554 C C . ARG A 1 70 ? -8.985 5.411 -2.024 1.00 87.00 70 ARG A C 1
ATOM 556 O O . ARG A 1 70 ? -10.010 5.269 -1.359 1.00 87.00 70 ARG A O 1
ATOM 563 N N . ARG A 1 71 ? -7.860 5.899 -1.497 1.00 82.25 71 ARG A N 1
ATOM 564 C CA . ARG A 1 71 ? -7.752 6.337 -0.100 1.00 82.25 71 ARG A CA 1
ATOM 565 C C . ARG A 1 71 ? -8.605 7.574 0.166 1.00 82.25 71 ARG A C 1
ATOM 567 O O . ARG A 1 71 ? -9.340 7.561 1.148 1.00 82.25 71 ARG A O 1
ATOM 574 N N . TYR A 1 72 ? -8.567 8.583 -0.704 1.00 84.56 72 TYR A N 1
ATOM 575 C CA . TYR A 1 72 ? -9.420 9.771 -0.588 1.00 84.56 72 TYR A CA 1
ATOM 576 C C . TYR A 1 72 ? -10.904 9.418 -0.669 1.00 84.56 72 TYR A C 1
ATOM 578 O O . TYR A 1 72 ? -11.695 9.850 0.169 1.00 84.56 72 TYR A O 1
ATOM 586 N N . THR A 1 73 ? -11.279 8.560 -1.615 1.00 86.19 73 THR A N 1
ATOM 587 C CA . THR A 1 73 ? -12.657 8.082 -1.756 1.00 86.19 73 THR A CA 1
ATOM 588 C C . THR A 1 73 ? -13.111 7.320 -0.512 1.00 86.19 73 THR A C 1
ATOM 590 O O . THR A 1 73 ? -14.200 7.572 0.004 1.00 86.19 73 THR A O 1
ATOM 593 N N . ASN A 1 74 ? -12.273 6.424 0.013 1.00 79.62 74 ASN A N 1
ATOM 594 C CA . ASN A 1 74 ? -12.561 5.687 1.242 1.00 79.62 74 ASN A CA 1
ATOM 595 C C . ASN A 1 74 ? -12.629 6.605 2.464 1.00 79.62 74 ASN A C 1
ATOM 597 O O . ASN A 1 74 ? -13.461 6.380 3.336 1.00 79.62 74 ASN A O 1
ATOM 601 N N . PHE A 1 75 ? -11.797 7.645 2.527 1.00 77.38 75 PHE A N 1
ATOM 602 C CA . PHE A 1 75 ? -11.853 8.648 3.585 1.00 77.38 75 PHE A CA 1
ATOM 603 C C . PHE A 1 75 ? -13.173 9.422 3.537 1.00 77.38 75 PHE A C 1
ATOM 605 O O . PHE A 1 75 ? -13.874 9.489 4.542 1.00 77.38 75 PHE A O 1
ATOM 612 N N . LYS A 1 76 ? -13.570 9.908 2.355 1.00 78.69 76 LYS A N 1
ATOM 613 C CA . LYS A 1 76 ? -14.822 10.652 2.157 1.00 78.69 76 LYS A CA 1
ATOM 614 C C . LYS A 1 76 ? -16.066 9.797 2.422 1.00 78.69 76 LYS A C 1
ATOM 616 O O . LYS A 1 76 ? -17.021 10.283 3.015 1.00 78.69 76 LYS A O 1
ATOM 621 N N . LYS A 1 77 ? -16.076 8.535 1.977 1.00 80.75 77 LYS A N 1
ATOM 622 C CA . LYS A 1 77 ? -17.257 7.652 2.054 1.00 80.75 77 LYS A CA 1
ATOM 623 C C . LYS A 1 77 ? -17.324 6.799 3.323 1.00 80.75 77 LYS A C 1
ATOM 625 O O . LYS A 1 77 ? -18.410 6.403 3.725 1.00 80.75 77 LYS A O 1
ATOM 630 N N . ASN A 1 78 ? -16.188 6.470 3.938 1.00 72.25 78 ASN A N 1
ATOM 631 C CA . ASN A 1 78 ? -16.107 5.526 5.055 1.00 72.25 78 ASN A CA 1
ATOM 632 C C . ASN A 1 78 ? -15.015 5.925 6.066 1.00 72.25 78 ASN A C 1
ATOM 634 O O . ASN A 1 78 ? -14.147 5.130 6.447 1.00 72.25 78 ASN A O 1
ATOM 638 N N . MET A 1 79 ? -15.080 7.178 6.528 1.00 74.62 79 MET A N 1
ATOM 639 C CA . MET A 1 79 ? -14.166 7.742 7.528 1.00 74.62 79 MET A CA 1
ATOM 640 C C . MET A 1 79 ? -14.076 6.869 8.790 1.00 74.62 79 MET A C 1
ATOM 642 O O . MET A 1 79 ? -12.991 6.671 9.333 1.00 74.62 79 MET A O 1
ATOM 646 N N . LYS A 1 80 ? -15.193 6.252 9.201 1.00 71.88 80 LYS A N 1
ATOM 647 C CA . LYS A 1 80 ? -15.266 5.340 10.351 1.00 71.88 80 LYS A CA 1
ATOM 648 C C . LYS A 1 80 ? -14.328 4.136 10.212 1.00 71.88 80 LYS A C 1
ATOM 650 O O . LYS A 1 80 ? -13.627 3.812 11.166 1.00 71.88 80 LYS A O 1
ATOM 655 N N . SER A 1 81 ? -14.265 3.491 9.044 1.00 68.06 81 SER A N 1
ATOM 656 C CA . SER A 1 81 ? -13.362 2.353 8.818 1.00 68.06 81 SER A CA 1
ATOM 657 C C . SER A 1 81 ? -11.887 2.761 8.851 1.00 68.06 81 SER A C 1
ATOM 659 O O . SER A 1 81 ? -11.067 2.024 9.399 1.00 68.06 81 SER A O 1
ATOM 661 N N . ILE A 1 82 ? -11.539 3.928 8.295 1.00 72.31 82 ILE A N 1
ATOM 662 C CA . ILE A 1 82 ? -10.160 4.439 8.332 1.00 72.31 82 ILE A CA 1
ATOM 663 C C . ILE A 1 82 ? -9.757 4.773 9.764 1.00 72.31 82 ILE A C 1
ATOM 665 O O . ILE A 1 82 ? -8.727 4.277 10.223 1.00 72.31 82 ILE A O 1
ATOM 669 N N . VAL A 1 83 ? -10.590 5.535 10.482 1.00 70.56 83 VAL A N 1
ATOM 670 C CA . VAL A 1 83 ? -10.371 5.860 11.896 1.00 70.56 83 VAL A CA 1
ATOM 671 C C . VAL A 1 83 ? -10.203 4.580 12.705 1.00 70.56 83 VAL A C 1
ATOM 673 O O . VAL A 1 83 ? -9.232 4.474 13.444 1.00 70.56 83 VAL A O 1
ATOM 676 N N . ASN A 1 84 ? -11.061 3.573 12.519 1.00 68.00 84 ASN A N 1
ATOM 677 C CA . ASN A 1 84 ? -10.942 2.292 13.218 1.00 68.00 84 ASN A CA 1
ATOM 678 C C . ASN A 1 84 ? -9.625 1.554 12.909 1.00 68.00 84 ASN A C 1
ATOM 680 O O . ASN A 1 84 ? -9.032 0.995 13.830 1.00 68.00 84 ASN A O 1
ATOM 684 N N . SER A 1 85 ? -9.144 1.572 11.656 1.00 67.75 85 SER A N 1
ATOM 685 C CA . SER A 1 85 ? -7.867 0.931 11.292 1.00 67.75 85 SER A CA 1
ATOM 686 C C . SER A 1 85 ? -6.647 1.665 11.860 1.00 67.75 85 SER A C 1
ATOM 688 O O . SER A 1 85 ? -5.725 1.021 12.352 1.00 67.75 85 SER A O 1
ATOM 690 N N . ILE A 1 86 ? -6.663 3.005 11.854 1.00 67.94 86 ILE A N 1
ATOM 691 C CA . ILE A 1 86 ? -5.571 3.847 12.367 1.00 67.94 86 ILE A CA 1
ATOM 692 C C . ILE A 1 86 ? -5.517 3.767 13.888 1.00 67.94 86 ILE A C 1
ATOM 694 O O . ILE A 1 86 ? -4.460 3.559 14.472 1.00 67.94 86 ILE A O 1
ATOM 698 N N . THR A 1 87 ? -6.672 3.897 14.537 1.00 72.00 87 THR A N 1
ATOM 699 C CA . THR A 1 87 ? -6.763 3.865 16.000 1.00 72.00 87 THR A CA 1
ATOM 700 C C . THR A 1 87 ? -6.661 2.454 16.573 1.00 72.00 87 THR A C 1
ATOM 702 O O . THR A 1 87 ? -6.701 2.318 17.793 1.00 72.00 87 THR A O 1
ATOM 705 N N . LYS A 1 88 ? -6.562 1.409 15.727 1.00 67.50 88 LYS A N 1
ATOM 706 C CA . LYS A 1 88 ? -6.623 -0.009 16.126 1.00 67.50 88 LYS A CA 1
ATOM 707 C C . LYS A 1 88 ? -7.691 -0.250 17.200 1.00 67.50 88 LYS A C 1
ATOM 709 O O . LYS A 1 88 ? -7.466 -1.008 18.140 1.00 67.50 88 LYS A O 1
ATOM 714 N N . ARG A 1 89 ? -8.853 0.413 17.091 1.00 61.44 89 ARG A N 1
ATOM 715 C CA . ARG A 1 89 ? -9.971 0.271 18.038 1.00 61.44 89 ARG A CA 1
ATOM 716 C C . ARG A 1 89 ? -10.632 -1.090 17.835 1.00 61.44 89 ARG A C 1
ATOM 718 O O . ARG A 1 89 ? -11.756 -1.192 17.350 1.00 61.44 89 ARG A O 1
ATOM 725 N N . VAL A 1 90 ? -9.921 -2.152 18.188 1.00 63.84 90 VAL A N 1
ATOM 726 C CA . VAL A 1 90 ? -10.491 -3.479 18.347 1.00 63.84 90 VAL A CA 1
ATOM 727 C C . VAL A 1 90 ? -11.195 -3.451 19.691 1.00 63.84 90 VAL A C 1
ATOM 729 O O . VAL A 1 90 ? -10.565 -3.344 20.741 1.00 63.84 90 VAL A O 1
ATOM 732 N N . LYS A 1 91 ? -12.527 -3.480 19.663 1.00 65.56 91 LYS A N 1
ATOM 733 C CA . LYS A 1 91 ? -13.309 -3.716 20.873 1.00 65.56 91 LYS A CA 1
ATOM 734 C C . LYS A 1 91 ? -13.152 -5.188 21.229 1.00 65.56 91 LYS A C 1
ATOM 736 O O . LYS A 1 91 ? -13.971 -6.012 20.832 1.00 65.56 91 LYS A O 1
ATOM 741 N N . THR A 1 92 ? -12.076 -5.523 21.926 1.00 63.69 92 THR A N 1
ATOM 742 C CA . THR A 1 92 ? -11.928 -6.859 22.490 1.00 63.69 92 THR A CA 1
ATOM 743 C C . THR A 1 92 ? -12.957 -6.998 23.598 1.00 63.69 92 THR A C 1
ATOM 745 O O . THR A 1 92 ? -13.026 -6.170 24.509 1.00 63.69 92 THR A O 1
ATOM 748 N N . ARG A 1 93 ? -13.805 -8.021 23.497 1.00 73.94 93 ARG A N 1
ATOM 749 C CA . ARG A 1 93 ? -14.728 -8.352 24.574 1.00 73.94 93 ARG A CA 1
ATOM 750 C C . ARG A 1 93 ? -13.894 -8.864 25.741 1.00 73.94 93 ARG A C 1
ATOM 752 O O . ARG A 1 93 ? -13.335 -9.949 25.657 1.00 73.94 93 ARG A O 1
ATOM 759 N N . VAL A 1 94 ? -13.814 -8.076 26.806 1.00 74.19 94 VAL A N 1
ATOM 760 C CA . VAL A 1 94 ? -13.259 -8.539 28.077 1.00 74.19 94 VAL A CA 1
ATOM 761 C C . VAL A 1 94 ? -14.322 -9.412 28.737 1.00 74.19 94 VAL A C 1
ATOM 763 O O . VAL A 1 94 ? -15.448 -8.963 28.965 1.00 74.19 94 VAL A O 1
ATOM 766 N N . SER A 1 95 ? -13.988 -10.676 28.969 1.00 83.81 95 SER A N 1
ATOM 767 C CA . SER A 1 95 ? -14.788 -11.610 29.756 1.00 83.81 95 SER A CA 1
ATOM 768 C C . SER A 1 95 ? -14.004 -12.013 30.991 1.00 83.81 95 SER A C 1
ATOM 770 O O . SER A 1 95 ? -12.793 -12.201 30.921 1.00 83.81 95 SER A O 1
ATOM 772 N N . PHE A 1 96 ? -14.713 -12.148 32.102 1.00 86.94 96 PHE A N 1
ATOM 773 C CA . PHE A 1 96 ? -14.162 -12.632 33.356 1.00 86.94 96 PHE A CA 1
ATOM 774 C C . PHE A 1 96 ? -14.798 -13.984 33.648 1.00 86.94 96 PHE A C 1
ATOM 776 O O . PHE A 1 96 ? -16.026 -14.097 33.599 1.00 86.94 96 PHE A O 1
ATOM 783 N N . ASP A 1 97 ? -13.970 -14.982 33.935 1.00 90.62 97 ASP A N 1
ATOM 784 C CA . ASP A 1 97 ? -14.438 -16.296 34.382 1.00 90.62 97 ASP A CA 1
ATOM 785 C C . ASP A 1 97 ? -14.746 -16.279 35.884 1.00 90.62 97 ASP A C 1
ATOM 787 O O . ASP A 1 97 ? -15.660 -16.955 36.353 1.00 90.62 97 ASP A O 1
ATOM 791 N N . ASN A 1 98 ? -14.018 -15.449 36.632 1.00 92.25 98 ASN A N 1
ATOM 792 C CA . ASN A 1 98 ? -14.212 -15.209 38.050 1.00 92.25 98 ASN A CA 1
ATOM 793 C C . ASN A 1 98 ? -13.763 -13.793 38.454 1.00 92.25 98 ASN A C 1
ATOM 795 O O . ASN A 1 98 ? -12.979 -13.140 37.765 1.00 92.25 98 ASN A O 1
ATOM 799 N N . ILE A 1 99 ? -14.267 -13.319 39.593 1.00 90.75 99 ILE A N 1
ATOM 800 C CA . ILE A 1 99 ? -13.798 -12.106 40.271 1.00 90.75 99 ILE A CA 1
ATOM 801 C C . ILE A 1 99 ? -13.381 -12.497 41.686 1.00 90.75 99 ILE A C 1
ATOM 803 O O . ILE A 1 99 ? -14.167 -13.094 42.417 1.00 90.75 99 ILE A O 1
ATOM 807 N N . ILE A 1 100 ? -12.155 -12.152 42.073 1.00 92.56 100 ILE A N 1
ATOM 808 C CA . ILE A 1 100 ? -11.648 -12.365 43.431 1.00 92.56 100 ILE A CA 1
ATOM 809 C C . ILE A 1 100 ? -11.841 -11.065 44.210 1.00 92.56 100 ILE A C 1
ATOM 811 O O . ILE A 1 100 ? -11.292 -10.028 43.835 1.00 92.56 100 ILE A O 1
ATOM 815 N N . THR A 1 101 ? -12.626 -11.116 45.280 1.00 87.12 101 THR A N 1
ATOM 816 C CA . THR A 1 101 ? -12.752 -10.030 46.257 1.00 87.12 101 THR A CA 1
ATOM 817 C C . THR A 1 101 ? -12.025 -10.426 47.549 1.00 87.12 101 THR A C 1
ATOM 819 O O . THR A 1 101 ? -11.649 -11.588 47.707 1.00 87.12 101 THR A O 1
ATOM 822 N N . PRO A 1 102 ? -11.802 -9.497 48.498 1.00 91.19 102 PRO A N 1
ATOM 823 C CA . PRO A 1 102 ? -11.175 -9.835 49.779 1.00 91.19 102 PRO A CA 1
ATOM 824 C C . PRO A 1 102 ? -11.944 -10.878 50.602 1.00 91.19 102 PRO A C 1
ATOM 826 O O . PRO A 1 102 ? -11.370 -11.492 51.494 1.00 91.19 102 PRO A O 1
ATOM 829 N N . THR A 1 103 ? -13.239 -11.052 50.330 1.00 90.75 103 THR A N 1
ATOM 830 C CA . THR A 1 103 ? -14.146 -11.886 51.128 1.00 90.75 103 THR A CA 1
ATOM 831 C C . THR A 1 103 ? -14.607 -13.144 50.402 1.00 90.75 103 THR A C 1
ATOM 833 O O . THR A 1 103 ? -14.946 -14.123 51.059 1.00 90.75 103 THR A O 1
ATOM 836 N N . GLU A 1 104 ? -14.660 -13.139 49.068 1.00 93.75 104 GLU A N 1
ATOM 837 C CA . GLU A 1 104 ? -15.193 -14.263 48.298 1.00 93.75 104 GLU A CA 1
ATOM 838 C C . GLU A 1 104 ? -14.651 -14.331 46.863 1.00 93.75 104 GLU A C 1
ATOM 840 O O . GLU A 1 104 ? -14.114 -13.367 46.313 1.00 93.75 104 GLU A O 1
ATOM 845 N N . VAL A 1 105 ? -14.839 -15.489 46.226 1.00 95.12 105 VAL A N 1
ATOM 846 C CA . VAL A 1 105 ? -14.591 -15.682 44.793 1.00 95.12 105 VAL A CA 1
ATOM 847 C C . VAL A 1 105 ? -15.929 -15.811 44.076 1.00 95.12 105 VAL A C 1
ATOM 849 O O . VAL A 1 105 ? -16.687 -16.754 44.294 1.00 95.12 105 VAL A O 1
ATOM 852 N N . ILE A 1 106 ? -16.213 -14.862 43.191 1.00 94.19 106 ILE A N 1
ATOM 853 C CA . ILE A 1 106 ? -17.466 -14.782 42.445 1.00 94.19 106 ILE A CA 1
ATOM 854 C C . ILE A 1 106 ? -17.280 -15.482 41.100 1.00 94.19 106 ILE A C 1
ATOM 856 O O . ILE A 1 106 ? -16.523 -15.008 40.257 1.00 94.19 106 ILE A O 1
ATOM 860 N N . THR A 1 107 ? -17.994 -16.586 40.885 1.00 94.12 107 THR A N 1
ATOM 861 C CA . THR A 1 107 ? -17.972 -17.380 39.637 1.00 94.12 107 THR A CA 1
ATOM 862 C C . THR A 1 107 ? -19.290 -17.316 38.854 1.00 94.12 107 THR A C 1
ATOM 864 O O . THR A 1 107 ? -19.345 -17.662 37.675 1.00 94.12 107 THR A O 1
ATOM 867 N N . ASP A 1 108 ? -20.368 -16.846 39.488 1.00 94.94 108 ASP A N 1
ATOM 868 C CA . ASP A 1 108 ? -21.677 -16.681 38.855 1.00 94.94 108 ASP A CA 1
ATOM 869 C C . ASP A 1 108 ? -21.644 -15.561 37.801 1.00 94.94 108 ASP A C 1
ATOM 871 O O . ASP A 1 108 ? -21.285 -14.419 38.093 1.00 94.94 108 ASP A O 1
ATOM 875 N N . LYS A 1 109 ? -22.065 -15.870 36.569 1.00 92.00 109 LYS A N 1
ATOM 876 C CA . LYS A 1 109 ? -21.982 -14.950 35.421 1.00 92.00 109 LYS A CA 1
ATOM 877 C C . LYS A 1 109 ? -22.766 -13.652 35.615 1.00 92.00 109 LYS A C 1
ATOM 879 O O . LYS A 1 109 ? -22.334 -12.607 35.122 1.00 92.00 109 LYS A O 1
ATOM 884 N N . ASP A 1 110 ? -23.913 -13.688 36.285 1.00 93.12 110 ASP A N 1
ATOM 885 C CA . ASP A 1 110 ? -24.741 -12.499 36.480 1.00 93.12 110 ASP A CA 1
ATOM 886 C C . ASP A 1 110 ? -24.250 -11.662 37.662 1.00 93.12 110 ASP A C 1
ATOM 888 O O . ASP A 1 110 ? -24.269 -10.429 37.583 1.00 93.12 110 ASP A O 1
ATOM 892 N N . LYS A 1 111 ? -23.705 -12.295 38.710 1.00 92.62 111 LYS A N 1
ATOM 893 C CA . LYS A 1 111 ? -22.941 -11.583 39.746 1.00 92.62 111 LYS A CA 1
ATOM 894 C C . LYS A 1 111 ? -21.686 -10.923 39.169 1.00 92.62 111 LYS A C 1
ATOM 896 O O . LYS A 1 111 ? -21.493 -9.735 39.403 1.00 92.62 111 LYS A O 1
ATOM 901 N N . ILE A 1 112 ? -20.910 -11.627 38.340 1.00 93.56 112 ILE A N 1
ATOM 902 C CA . ILE A 1 112 ? -19.726 -11.079 37.654 1.00 93.56 112 ILE A CA 1
ATOM 903 C C . ILE A 1 112 ? -20.096 -9.833 36.842 1.00 93.56 112 ILE A C 1
ATOM 905 O O . ILE A 1 112 ? -19.432 -8.800 36.948 1.00 93.56 112 ILE A O 1
ATOM 909 N N . LYS A 1 113 ? -21.179 -9.884 36.053 1.00 91.62 113 LYS A N 1
ATOM 910 C CA . LYS A 1 113 ? -21.652 -8.718 35.283 1.00 91.62 113 LYS A CA 1
ATOM 911 C C . LYS A 1 113 ? -22.032 -7.536 36.172 1.00 91.62 113 LYS A C 1
ATOM 913 O O . LYS A 1 113 ? -21.730 -6.400 35.800 1.00 91.62 113 LYS A O 1
ATOM 918 N N . ARG A 1 114 ? -22.729 -7.782 37.289 1.00 92.62 114 ARG A N 1
ATOM 919 C CA . ARG A 1 114 ? -23.123 -6.729 38.238 1.00 92.62 114 ARG A CA 1
ATOM 920 C C . ARG A 1 114 ? -21.897 -6.091 38.879 1.00 92.62 114 ARG A C 1
ATOM 922 O O . ARG A 1 114 ? -21.719 -4.888 38.728 1.00 92.62 114 ARG A O 1
ATOM 929 N N . GLU A 1 115 ? -21.002 -6.892 39.447 1.00 92.75 115 GLU A N 1
ATOM 930 C CA . GLU A 1 115 ? -19.787 -6.382 40.089 1.00 92.75 115 GLU A CA 1
ATOM 931 C C . GLU A 1 115 ? -18.882 -5.620 39.124 1.00 92.75 115 GLU A C 1
ATOM 933 O O . GLU A 1 115 ? -18.431 -4.518 39.429 1.00 92.75 115 GLU A O 1
ATOM 938 N N . THR A 1 116 ? -18.688 -6.144 37.910 1.00 89.88 116 THR A N 1
ATOM 939 C CA . THR A 1 116 ? -17.931 -5.445 36.861 1.00 89.88 116 THR A CA 1
ATOM 940 C C . THR A 1 116 ? -18.544 -4.073 36.575 1.00 89.88 116 THR A C 1
ATOM 942 O O . THR A 1 116 ? -17.842 -3.061 36.523 1.00 89.88 116 THR A O 1
ATOM 945 N N . ARG A 1 117 ? -19.870 -4.016 36.394 1.00 89.12 117 ARG A N 1
ATOM 946 C CA . ARG A 1 117 ? -20.587 -2.770 36.101 1.00 89.12 117 ARG A CA 1
ATOM 947 C C . ARG A 1 117 ? -20.436 -1.767 37.241 1.00 89.12 117 ARG A C 1
ATOM 949 O O . ARG A 1 117 ? -20.161 -0.597 36.977 1.00 89.12 117 ARG A O 1
ATOM 956 N N . ASP A 1 118 ? -20.617 -2.212 38.475 1.00 90.62 118 ASP A N 1
ATOM 957 C CA . ASP A 1 118 ? -20.609 -1.338 39.644 1.00 90.62 118 ASP A CA 1
ATOM 958 C C . ASP A 1 118 ? -19.197 -0.849 39.972 1.00 90.62 118 ASP A C 1
ATOM 960 O O . ASP A 1 118 ? -19.015 0.329 40.284 1.00 90.62 118 ASP A O 1
ATOM 964 N N . TYR A 1 119 ? -18.179 -1.696 39.796 1.00 88.94 119 TYR A N 1
ATOM 965 C CA . TYR A 1 119 ? -16.776 -1.297 39.868 1.00 88.94 119 TYR A CA 1
ATOM 966 C C . TYR A 1 119 ? -16.462 -0.157 38.895 1.00 88.94 119 TYR A C 1
ATOM 968 O O . TYR A 1 119 ? -15.998 0.900 39.324 1.00 88.94 119 TYR A O 1
ATOM 976 N N . PHE A 1 120 ? -16.763 -0.324 37.602 1.00 85.94 120 PHE A N 1
ATOM 977 C CA . PHE A 1 120 ? -16.453 0.708 36.610 1.00 85.94 120 PHE A CA 1
ATOM 978 C C . PHE A 1 120 ? -17.282 1.978 36.807 1.00 85.94 120 PHE A C 1
ATOM 980 O O . PHE A 1 120 ? -16.740 3.070 36.653 1.00 85.94 120 PHE A O 1
ATOM 987 N N . LYS A 1 121 ? -18.552 1.874 37.222 1.00 85.50 121 LYS A N 1
ATOM 988 C CA . LYS A 1 121 ? -19.347 3.048 37.617 1.00 85.50 121 LYS A CA 1
ATOM 989 C C . LYS A 1 121 ? -18.656 3.832 38.732 1.00 85.50 121 LYS A C 1
ATOM 991 O O . LYS A 1 121 ? -18.393 5.016 38.547 1.00 85.50 121 LYS A O 1
ATOM 996 N N . ARG A 1 122 ? -18.286 3.171 39.835 1.00 85.50 122 ARG A N 1
ATOM 997 C CA . ARG A 1 122 ? -17.580 3.803 40.966 1.00 85.50 122 ARG A CA 1
ATOM 998 C C . ARG A 1 122 ? -16.231 4.390 40.552 1.00 85.50 122 ARG A C 1
ATOM 1000 O O . ARG A 1 122 ? -15.880 5.485 40.981 1.00 85.50 122 ARG A O 1
ATOM 1007 N N . TRP A 1 123 ? -15.488 3.684 39.702 1.00 81.12 123 TRP A N 1
ATOM 1008 C CA . TRP A 1 123 ? -14.205 4.152 39.180 1.00 81.12 123 TRP A CA 1
ATOM 1009 C C . TRP A 1 123 ? -14.367 5.423 38.335 1.00 81.12 123 TRP A C 1
ATOM 1011 O O . TRP A 1 123 ? -13.675 6.408 38.572 1.00 81.12 123 TRP A O 1
ATOM 1021 N N . THR A 1 124 ? -15.334 5.444 37.413 1.00 76.31 124 THR A N 1
ATOM 1022 C CA . THR A 1 124 ? -15.601 6.621 36.566 1.00 76.31 124 THR A CA 1
ATOM 1023 C C . THR A 1 124 ? -16.194 7.804 37.328 1.00 76.31 124 THR A C 1
ATOM 1025 O O . THR A 1 124 ? -15.928 8.939 36.953 1.00 76.31 124 THR A O 1
ATOM 1028 N N . GLN A 1 125 ? -16.932 7.574 38.419 1.00 71.25 125 GLN A N 1
ATOM 1029 C CA . GLN A 1 125 ? -17.483 8.643 39.263 1.00 71.25 125 GLN A CA 1
ATOM 1030 C C . GLN A 1 125 ? -16.408 9.480 39.973 1.00 71.25 125 GLN A C 1
ATOM 1032 O O . GLN A 1 125 ? -16.657 10.643 40.271 1.00 71.25 125 GLN A O 1
ATOM 1037 N N . ARG A 1 126 ? -15.214 8.924 40.232 1.00 61.75 126 ARG A N 1
ATOM 1038 C CA . ARG A 1 126 ? -14.095 9.673 40.840 1.00 61.75 126 ARG A CA 1
ATOM 1039 C C . ARG A 1 126 ? -13.360 10.584 39.855 1.00 61.75 126 ARG A C 1
ATOM 1041 O O . ARG A 1 126 ? -12.614 11.454 40.293 1.00 61.75 126 ARG A O 1
ATOM 1048 N N . ASN A 1 127 ? -13.572 10.413 38.551 1.00 59.81 127 ASN A N 1
ATOM 1049 C CA . ASN A 1 127 ? -13.055 11.334 37.546 1.00 59.81 127 ASN A CA 1
ATOM 1050 C C . ASN A 1 127 ? -13.997 12.539 37.460 1.00 59.81 127 ASN A C 1
ATOM 1052 O O . ASN A 1 127 ? -14.882 12.582 36.604 1.00 59.81 127 ASN A O 1
ATOM 1056 N N . LEU A 1 128 ? -13.822 13.510 38.361 1.00 57.81 128 LEU A N 1
ATOM 1057 C CA . LEU A 1 128 ? -14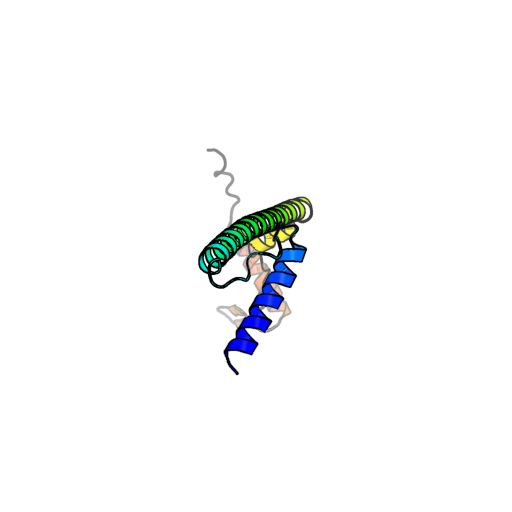.432 14.828 38.196 1.00 57.81 128 LEU A CA 1
ATOM 1058 C C . LEU A 1 128 ? -14.049 15.361 36.806 1.00 57.81 128 LEU A C 1
ATOM 1060 O O . LEU A 1 128 ? -12.884 15.306 36.406 1.00 57.81 128 LEU A O 1
ATOM 1064 N N . MET A 1 129 ? -15.047 15.823 36.050 1.00 55.75 129 MET A N 1
ATOM 1065 C CA . MET A 1 129 ? -14.829 16.512 34.779 1.00 55.75 129 MET A CA 1
ATOM 1066 C C . MET A 1 129 ? -13.838 17.650 35.022 1.00 55.75 129 MET A C 1
ATOM 1068 O O . MET A 1 129 ? -14.065 18.507 35.874 1.00 55.75 129 MET A O 1
ATOM 1072 N N . ASN A 1 130 ? -12.726 17.632 34.293 1.00 55.34 130 ASN A N 1
ATOM 1073 C CA . ASN A 1 130 ? -11.664 18.621 34.411 1.00 55.34 130 ASN A CA 1
ATOM 1074 C C . ASN A 1 130 ? -12.114 19.916 33.708 1.00 55.34 130 ASN A C 1
ATOM 1076 O O . ASN A 1 130 ? -11.678 20.215 32.598 1.00 55.34 130 ASN A O 1
ATOM 1080 N N . TYR A 1 131 ? -13.077 20.625 34.306 1.00 57.47 131 TYR A N 1
ATOM 1081 C CA . TYR A 1 131 ? -13.601 21.891 33.784 1.00 57.47 131 TYR A CA 1
ATOM 1082 C C . TYR A 1 131 ? -12.556 23.018 33.844 1.00 57.47 131 TYR A C 1
ATOM 1084 O O . TYR A 1 131 ? -12.676 23.988 33.108 1.00 57.47 131 TYR A O 1
ATOM 1092 N N . GLU A 1 132 ? -11.502 22.872 34.654 1.00 55.97 132 GLU A N 1
ATOM 1093 C CA . GLU A 1 132 ? -10.434 23.872 34.808 1.00 55.97 132 GLU A CA 1
ATOM 1094 C C . GLU A 1 132 ? -9.368 23.820 33.700 1.00 55.97 132 GLU A C 1
ATOM 1096 O O . GLU A 1 132 ? -8.579 24.747 33.563 1.00 55.97 132 GLU A O 1
ATOM 1101 N N . ARG A 1 133 ? -9.343 22.771 32.865 1.00 50.53 133 ARG A N 1
ATOM 1102 C CA . ARG A 1 133 ? -8.279 22.570 31.861 1.00 50.53 133 ARG A CA 1
ATOM 1103 C C . ARG A 1 133 ? -8.476 23.292 30.524 1.00 50.53 133 ARG A C 1
ATOM 1105 O O . ARG A 1 133 ? -7.665 23.093 29.627 1.00 50.53 133 ARG A O 1
ATOM 1112 N N . TRP A 1 134 ? -9.553 24.060 30.366 1.00 54.19 134 TRP A N 1
ATOM 1113 C CA . TRP A 1 134 ? -9.917 24.710 29.095 1.00 54.19 134 TRP A CA 1
ATOM 1114 C C . TRP A 1 134 ? -9.836 26.245 29.129 1.00 54.19 134 TRP A C 1
ATOM 1116 O O . TRP A 1 134 ? -10.272 26.882 28.176 1.00 54.19 134 TRP A O 1
ATOM 1126 N N . ASN A 1 135 ? -9.269 26.825 30.191 1.00 44.94 135 ASN A N 1
ATOM 1127 C CA . ASN A 1 135 ? -9.020 28.266 30.310 1.00 44.94 135 ASN A CA 1
ATOM 1128 C C . ASN A 1 135 ? -7.515 28.587 30.184 1.00 44.94 135 ASN A C 1
ATOM 1130 O O . ASN A 1 135 ? -6.956 29.246 31.058 1.00 44.94 135 ASN A O 1
ATOM 1134 N N . GLU A 1 136 ? -6.870 28.101 29.120 1.00 40.44 136 GLU A N 1
ATOM 1135 C CA . GLU A 1 136 ? -5.554 28.583 28.657 1.00 40.44 136 GLU A CA 1
ATOM 1136 C C . GLU A 1 136 ? -5.685 29.196 27.261 1.00 40.44 136 GLU A C 1
ATOM 1138 O O . GLU A 1 136 ? -6.306 28.542 26.388 1.00 40.44 136 GLU A O 1
#

pLDDT: mean 74.57, std 15.18, range [40.44, 96.06]